Protein AF-A0A1F8N0V9-F1 (afdb_monomer_lite)

pLDDT: mean 81.96, std 10.53, range [57.66, 92.81]

Secondary structure (DSSP, 8-state):
--SHHHHTS-HHHHHHHHHHHHHHHHHHHHHHHTT--S-SHHHHHHHHHHHHHT-

Structure (mmCIF, N/CA/C/O backbone):
data_AF-A0A1F8N0V9-F1
#
_entry.id   AF-A0A1F8N0V9-F1
#
loop_
_atom_site.group_PDB
_atom_site.id
_atom_site.type_symbol
_atom_site.label_atom_id
_atom_site.label_alt_id
_atom_site.label_comp_id
_atom_site.label_asym_id
_atom_site.label_entity_id
_atom_site.label_seq_id
_atom_site.pdbx_PDB_ins_code
_atom_site.Cartn_x
_atom_site.Cartn_y
_atom_site.Cartn_z
_atom_site.occupancy
_atom_site.B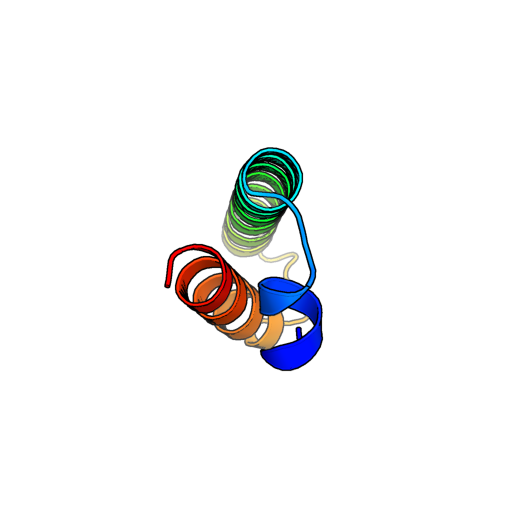_iso_or_equiv
_atom_site.auth_seq_id
_atom_site.auth_comp_id
_atom_site.auth_asym_id
_atom_site.auth_a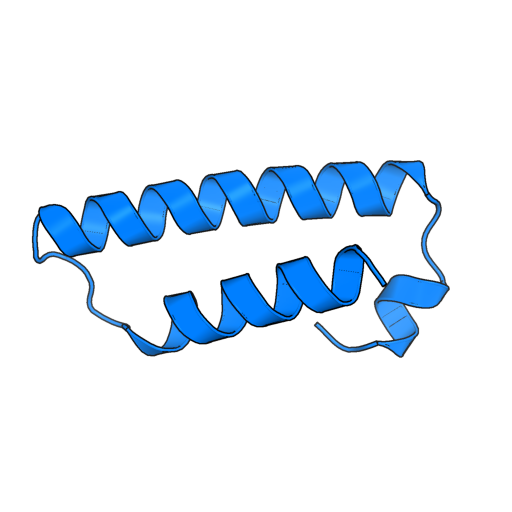tom_id
_atom_site.pdbx_PDB_model_num
ATOM 1 N N . MET A 1 1 ? 0.749 -4.292 8.022 1.00 57.66 1 MET A N 1
ATOM 2 C CA . MET A 1 1 ? 0.072 -3.800 9.249 1.00 57.66 1 MET A CA 1
ATOM 3 C C . MET A 1 1 ? -0.114 -4.903 10.289 1.00 57.66 1 MET A C 1
ATOM 5 O O . MET A 1 1 ? -0.240 -6.067 9.896 1.00 57.66 1 MET A O 1
ATOM 9 N N . LYS A 1 2 ? -0.118 -4.571 11.591 1.00 58.69 2 LYS A N 1
ATOM 10 C CA . LYS A 1 2 ? -0.554 -5.489 12.665 1.00 58.69 2 LYS A CA 1
ATOM 11 C C . LYS A 1 2 ? -2.086 -5.476 12.760 1.00 58.69 2 LYS A C 1
ATOM 13 O O . LYS A 1 2 ? -2.703 -4.456 12.495 1.00 58.69 2 LYS A O 1
ATOM 18 N N . MET A 1 3 ? -2.691 -6.622 13.076 1.00 58.00 3 MET A N 1
ATOM 19 C CA . MET A 1 3 ? -4.156 -6.765 13.167 1.00 58.00 3 MET A CA 1
ATOM 20 C C . MET A 1 3 ? -4.755 -5.951 14.320 1.00 58.00 3 MET A C 1
ATOM 22 O O . MET A 1 3 ? -5.842 -5.411 14.171 1.00 58.00 3 MET A O 1
ATOM 26 N N . GLU A 1 4 ? -4.022 -5.816 15.423 1.00 60.66 4 GLU A N 1
ATOM 27 C CA . GLU A 1 4 ? -4.448 -5.068 16.614 1.00 60.66 4 GLU A CA 1
ATOM 28 C C . GLU A 1 4 ? -4.682 -3.578 16.294 1.00 60.66 4 GLU A C 1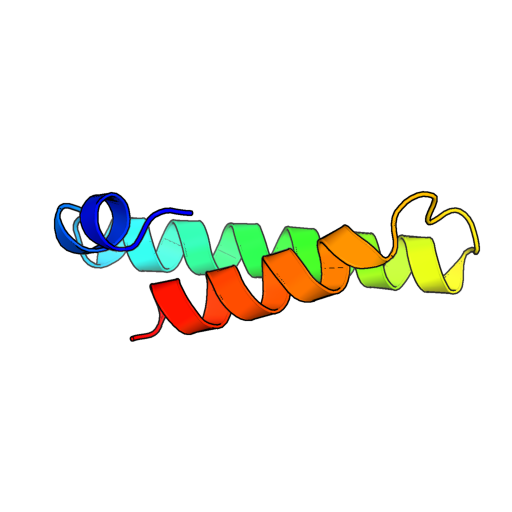
ATOM 30 O O . GLU A 1 4 ? -5.719 -3.027 16.642 1.00 60.66 4 GLU A O 1
ATOM 35 N N . GLU A 1 5 ? -3.799 -2.960 15.500 1.00 58.94 5 GLU A N 1
ATOM 36 C CA . GLU A 1 5 ? -3.904 -1.549 15.074 1.00 58.94 5 GLU A CA 1
ATOM 37 C C . GLU A 1 5 ? -5.050 -1.280 14.080 1.00 58.94 5 GLU A C 1
ATOM 39 O O . GLU A 1 5 ? -5.430 -0.130 13.875 1.00 58.94 5 GLU A O 1
ATOM 44 N N . LEU A 1 6 ? -5.573 -2.319 13.417 1.00 59.00 6 LEU A N 1
ATOM 45 C CA . LEU A 1 6 ? -6.719 -2.209 12.506 1.00 59.00 6 LEU A CA 1
ATOM 46 C C . LEU A 1 6 ? -8.049 -2.325 13.262 1.00 59.00 6 LEU A C 1
ATOM 48 O O . LEU A 1 6 ? -9.029 -1.715 12.852 1.00 59.00 6 LEU A O 1
ATOM 52 N N . GLN A 1 7 ? -8.084 -3.070 14.370 1.00 60.34 7 GLN A N 1
ATOM 53 C CA . GLN A 1 7 ? -9.292 -3.241 15.183 1.00 60.34 7 GLN A CA 1
ATOM 54 C C . GLN A 1 7 ? -9.612 -2.023 16.059 1.00 60.34 7 GLN A C 1
ATOM 56 O O . GLN A 1 7 ? -10.773 -1.806 16.389 1.00 60.34 7 GLN A O 1
ATOM 61 N N . GLU A 1 8 ? -8.608 -1.222 16.421 1.00 63.94 8 GLU A N 1
ATOM 62 C CA . GLU A 1 8 ? -8.791 0.005 17.213 1.00 63.94 8 GLU A CA 1
ATOM 63 C C . GLU A 1 8 ? -9.296 1.200 16.387 1.00 63.94 8 GLU A C 1
ATOM 65 O O . GLU A 1 8 ? -9.689 2.221 16.954 1.00 63.94 8 GLU A O 1
ATOM 70 N N . ARG A 1 9 ? -9.297 1.094 15.053 1.00 65.38 9 ARG A N 1
ATOM 71 C CA . ARG A 1 9 ? -9.675 2.187 14.152 1.00 65.38 9 ARG A CA 1
ATOM 72 C C . ARG A 1 9 ? -11.158 2.184 13.811 1.00 65.38 9 ARG A C 1
ATOM 74 O O . ARG A 1 9 ? -11.813 1.149 13.714 1.00 65.38 9 ARG A O 1
ATOM 81 N N . THR A 1 10 ? -11.679 3.378 13.566 1.00 78.12 10 THR A N 1
ATOM 82 C CA . THR A 1 10 ? -13.048 3.608 13.103 1.00 78.12 10 THR A CA 1
ATOM 83 C C . THR A 1 10 ? -13.255 3.073 11.684 1.00 78.12 10 THR A C 1
ATOM 85 O O . THR A 1 10 ? -12.343 3.075 10.857 1.00 78.12 10 THR A O 1
ATOM 88 N N . GLN A 1 11 ? -14.487 2.671 11.362 1.00 74.94 11 GLN A N 1
ATOM 89 C CA . GLN A 1 11 ? -14.848 2.113 10.052 1.00 74.94 11 GLN A CA 1
ATOM 90 C C . GLN A 1 11 ? -14.505 3.045 8.872 1.00 74.94 11 GLN A C 1
ATOM 92 O O . GLN A 1 11 ? -14.120 2.577 7.802 1.00 74.94 11 GLN A O 1
ATOM 97 N N . GLU A 1 12 ? -14.594 4.361 9.076 1.00 78.88 12 GLU A N 1
ATOM 98 C CA . GLU A 1 12 ? -14.222 5.376 8.081 1.00 78.88 12 GLU A CA 1
ATOM 99 C C . GLU A 1 12 ? -12.709 5.419 7.818 1.00 78.88 12 GLU A C 1
ATOM 101 O O . GLU A 1 12 ? -12.283 5.536 6.670 1.00 78.88 12 GLU A O 1
ATOM 106 N N . GLU A 1 13 ? -11.884 5.250 8.853 1.00 79.00 13 GLU A N 1
ATOM 107 C CA . GLU A 1 13 ? -10.427 5.196 8.693 1.00 79.00 13 GLU A CA 1
ATOM 108 C C . GLU A 1 13 ? -9.991 3.921 7.973 1.00 79.00 13 GLU A C 1
ATOM 110 O O . GLU A 1 13 ? -9.080 3.954 7.147 1.00 79.00 13 GLU A O 1
ATOM 115 N N . LEU A 1 14 ? -10.663 2.799 8.245 1.00 80.75 14 LEU A N 1
ATOM 116 C CA . LEU A 1 14 ? -10.416 1.545 7.539 1.00 80.75 14 LEU A CA 1
ATOM 117 C C . LEU A 1 14 ? -10.725 1.669 6.046 1.00 80.75 14 LEU A C 1
ATOM 119 O O . LEU A 1 14 ? -9.932 1.209 5.226 1.00 80.75 14 LEU A O 1
ATOM 123 N N . LEU A 1 15 ? -11.826 2.330 5.679 1.00 82.19 15 LEU A N 1
ATOM 124 C CA . LEU A 1 15 ? -12.152 2.607 4.278 1.00 82.19 15 LEU A CA 1
ATOM 125 C C . LEU A 1 15 ? -11.080 3.478 3.609 1.00 82.19 15 LEU A C 1
ATOM 127 O O . LEU A 1 15 ? -10.616 3.136 2.524 1.00 82.19 15 LEU A O 1
ATOM 131 N N . HIS A 1 16 ? -10.616 4.530 4.288 1.00 86.31 16 HIS A N 1
ATOM 132 C CA . HIS A 1 16 ? -9.551 5.393 3.773 1.00 86.31 16 HIS A CA 1
ATOM 133 C C . HIS A 1 16 ? -8.239 4.625 3.544 1.00 86.31 16 HIS A C 1
ATOM 135 O O . HIS A 1 16 ? -7.616 4.733 2.489 1.00 86.31 16 HIS A O 1
ATOM 141 N N . ILE A 1 17 ? -7.845 3.780 4.501 1.00 84.44 17 ILE A N 1
ATOM 142 C CA . ILE A 1 17 ? -6.652 2.928 4.395 1.00 84.44 17 ILE A CA 1
ATOM 143 C C . ILE A 1 17 ? -6.782 1.937 3.231 1.00 84.44 17 ILE A C 1
ATOM 145 O O . ILE A 1 17 ? -5.818 1.683 2.508 1.00 84.44 17 ILE A O 1
ATOM 149 N N . VAL A 1 18 ? -7.965 1.352 3.041 1.00 87.06 18 VAL A N 1
ATOM 150 C CA . VAL A 1 18 ? -8.231 0.434 1.928 1.00 87.06 18 VAL A CA 1
ATOM 151 C C . VAL A 1 18 ? -8.051 1.147 0.587 1.00 87.06 18 VAL A C 1
ATOM 153 O O . VAL A 1 18 ? -7.404 0.587 -0.302 1.00 87.06 18 VAL A O 1
ATOM 156 N N . ASP A 1 19 ? -8.554 2.372 0.451 1.00 89.75 19 ASP A N 1
ATOM 157 C CA . ASP A 1 19 ? -8.414 3.173 -0.769 1.00 89.75 19 ASP A CA 1
ATOM 158 C C . ASP A 1 19 ? -6.950 3.547 -1.048 1.00 89.75 19 ASP A C 1
ATOM 160 O O . ASP A 1 19 ? -6.466 3.373 -2.172 1.00 89.75 19 ASP A O 1
ATOM 164 N N . GLU A 1 20 ? -6.198 3.947 -0.021 1.00 90.50 20 GLU A N 1
ATOM 165 C CA . GLU A 1 20 ? -4.755 4.194 -0.131 1.00 90.50 20 GLU A CA 1
ATOM 166 C C . GLU A 1 20 ? -3.989 2.945 -0.594 1.00 90.50 20 GLU A C 1
ATOM 168 O O . GLU A 1 20 ? -3.162 3.007 -1.510 1.00 90.50 20 GLU A O 1
ATOM 173 N N . LEU A 1 21 ? -4.292 1.780 -0.012 1.00 90.44 21 LEU A N 1
ATOM 174 C CA . LEU A 1 21 ? -3.662 0.514 -0.387 1.00 90.44 21 LEU A CA 1
ATOM 175 C C . LEU A 1 21 ? -4.025 0.084 -1.817 1.00 90.44 21 LEU A C 1
ATOM 177 O O . LEU A 1 21 ? -3.206 -0.542 -2.501 1.00 90.44 21 LEU A O 1
ATOM 181 N N . TYR A 1 22 ? -5.226 0.409 -2.302 1.00 90.94 22 TYR A N 1
ATOM 182 C CA . TYR A 1 22 ? -5.599 0.188 -3.700 1.00 90.94 22 TYR A CA 1
ATOM 183 C C . TYR A 1 22 ? -4.812 1.091 -4.654 1.00 90.94 22 TYR A C 1
ATOM 185 O O . TYR A 1 22 ? -4.323 0.601 -5.679 1.00 90.94 22 TYR A O 1
ATOM 193 N N . GLN A 1 23 ? -4.627 2.364 -4.300 1.00 92.81 23 GLN A N 1
ATOM 194 C CA . GLN A 1 23 ? -3.790 3.298 -5.054 1.00 92.81 23 GLN A CA 1
ATOM 195 C C . GLN A 1 23 ? -2.333 2.808 -5.112 1.00 92.81 23 GLN A C 1
ATOM 197 O O . GLN A 1 23 ? -1.717 2.770 -6.181 1.00 92.81 23 GLN A O 1
ATOM 202 N N . GLU A 1 24 ? -1.788 2.348 -3.982 1.00 90.38 24 GLU A N 1
ATOM 203 C CA . GLU A 1 24 ? -0.445 1.766 -3.916 1.00 90.38 24 GLU A CA 1
ATOM 204 C C . GLU A 1 24 ? -0.343 0.500 -4.780 1.00 90.38 24 GLU 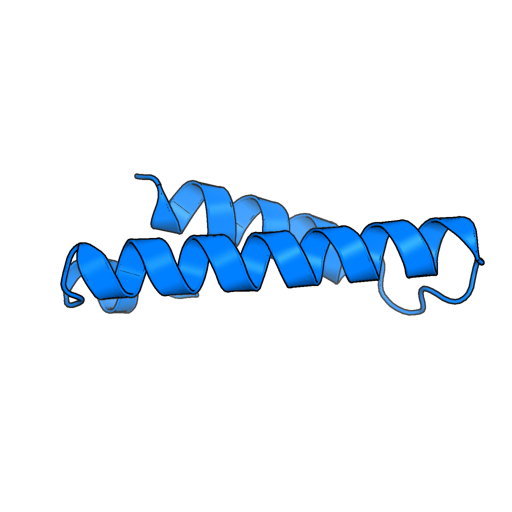A C 1
ATOM 206 O O . GLU A 1 24 ? 0.600 0.343 -5.558 1.00 90.38 24 GLU A O 1
ATOM 211 N N . GLN A 1 25 ? -1.342 -0.388 -4.720 1.00 91.00 25 GLN A N 1
ATOM 212 C CA . GLN A 1 25 ? -1.383 -1.583 -5.564 1.00 91.00 25 GLN A CA 1
ATOM 213 C C . GLN A 1 25 ? -1.368 -1.228 -7.056 1.00 91.00 25 GLN A C 1
ATOM 215 O O . GLN A 1 25 ? -0.696 -1.908 -7.838 1.00 91.00 25 GLN A O 1
ATOM 220 N N . PHE A 1 26 ? -2.110 -0.197 -7.461 1.00 92.44 26 PHE A N 1
ATOM 221 C CA . PHE A 1 26 ? -2.132 0.275 -8.842 1.00 92.44 26 PHE A CA 1
ATOM 222 C C . PHE A 1 26 ? -0.751 0.777 -9.278 1.00 92.44 26 PHE A C 1
ATOM 224 O O . PHE A 1 26 ? -0.236 0.332 -10.305 1.00 92.44 26 PHE A O 1
ATOM 231 N N . ASN A 1 27 ? -0.107 1.606 -8.455 1.00 91.25 27 ASN A N 1
ATOM 232 C CA . ASN A 1 27 ? 1.239 2.112 -8.721 1.00 91.25 27 ASN A CA 1
ATOM 233 C C . ASN A 1 27 ? 2.270 0.979 -8.829 1.00 91.25 27 ASN A C 1
ATOM 235 O O . ASN A 1 27 ? 3.086 0.974 -9.749 1.00 91.25 27 ASN A O 1
ATOM 239 N N . LEU A 1 28 ? 2.200 -0.030 -7.957 1.00 90.31 28 LEU A N 1
AT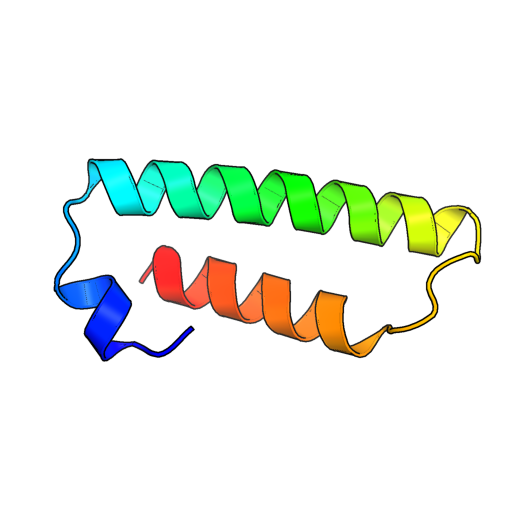OM 240 C CA . LEU A 1 28 ? 3.091 -1.194 -8.011 1.00 90.31 28 LEU A CA 1
ATOM 241 C C . LEU A 1 28 ? 2.855 -2.047 -9.265 1.00 90.31 28 LEU A C 1
ATOM 243 O O . LEU A 1 28 ? 3.810 -2.531 -9.871 1.00 90.31 28 LEU A O 1
ATOM 247 N N . LYS A 1 29 ? 1.598 -2.218 -9.696 1.00 89.31 29 LYS A N 1
ATOM 248 C CA . LYS A 1 29 ? 1.271 -2.891 -10.966 1.00 89.31 29 LYS A CA 1
ATOM 249 C C . LYS A 1 29 ? 1.793 -2.105 -12.168 1.00 89.31 29 LYS A C 1
ATOM 251 O O . LYS A 1 29 ? 2.309 -2.711 -13.105 1.00 89.31 29 LYS A O 1
ATOM 256 N N . PHE A 1 30 ? 1.701 -0.778 -12.130 1.00 90.75 30 PHE A N 1
ATOM 257 C CA . PHE A 1 30 ? 2.238 0.089 -13.173 1.00 90.75 30 PHE A CA 1
ATOM 258 C C . PHE A 1 30 ? 3.768 -0.008 -13.250 1.00 90.75 30 PHE A C 1
ATOM 260 O O . PHE A 1 30 ? 4.310 -0.273 -14.319 1.00 90.75 30 PHE A O 1
ATOM 267 N N . GLN A 1 31 ? 4.460 0.077 -12.111 1.00 89.12 31 GLN A N 1
ATOM 268 C CA . GLN A 1 31 ? 5.914 -0.116 -12.022 1.00 89.12 31 GLN A CA 1
ATOM 269 C C . GLN A 1 31 ? 6.356 -1.514 -12.479 1.00 89.12 31 GLN A C 1
ATOM 271 O O . GLN A 1 31 ? 7.420 -1.678 -13.081 1.00 89.12 31 GLN A O 1
ATOM 276 N N . MET A 1 32 ? 5.541 -2.541 -12.216 1.00 87.62 32 MET A N 1
ATOM 277 C CA . MET A 1 32 ? 5.779 -3.896 -12.716 1.00 87.62 32 MET A CA 1
ATOM 278 C C . MET A 1 32 ? 5.687 -3.946 -14.245 1.00 87.62 32 MET A C 1
ATOM 280 O O . MET A 1 32 ? 6.547 -4.546 -14.890 1.00 87.62 32 MET A O 1
ATOM 284 N N . ALA A 1 33 ? 4.680 -3.291 -14.829 1.00 89.06 33 ALA A N 1
ATOM 285 C CA . ALA A 1 33 ? 4.502 -3.214 -16.277 1.00 89.06 33 ALA A CA 1
ATOM 286 C C . ALA A 1 33 ? 5.640 -2.438 -16.964 1.00 89.06 33 ALA A C 1
ATOM 288 O O . ALA A 1 33 ? 6.105 -2.854 -18.025 1.00 89.06 33 ALA A O 1
ATOM 289 N N . THR A 1 34 ? 6.150 -1.370 -16.340 1.00 91.00 34 THR A N 1
ATOM 290 C CA . THR A 1 34 ? 7.307 -0.602 -16.839 1.00 91.00 34 THR A CA 1
ATOM 291 C C . THR A 1 34 ? 8.658 -1.261 -16.546 1.00 91.00 34 THR A C 1
ATOM 293 O O . THR A 1 34 ? 9.691 -0.735 -16.954 1.00 91.00 34 THR A O 1
ATOM 296 N N . ARG A 1 35 ? 8.673 -2.421 -15.869 1.00 84.88 35 ARG A N 1
ATOM 297 C CA . ARG A 1 35 ? 9.880 -3.146 -15.418 1.00 84.88 35 ARG A CA 1
ATOM 298 C C . ARG A 1 35 ? 10.801 -2.328 -14.504 1.00 84.88 35 ARG A C 1
ATOM 300 O O . ARG A 1 35 ? 11.987 -2.621 -14.401 1.00 84.88 35 ARG A O 1
ATOM 307 N N . GLN A 1 36 ? 10.254 -1.326 -13.823 1.00 86.38 36 GLN A N 1
ATOM 308 C CA . GLN A 1 36 ? 10.969 -0.491 -12.852 1.00 86.38 36 GLN A CA 1
ATOM 309 C C . GLN A 1 36 ? 10.750 -0.960 -11.408 1.00 86.38 36 GLN A C 1
ATOM 311 O O . GLN A 1 36 ? 11.261 -0.352 -10.471 1.00 86.38 36 GLN A O 1
ATOM 316 N N . LEU A 1 37 ? 9.981 -2.035 -11.215 1.00 82.69 37 LEU A N 1
ATOM 317 C CA . LEU A 1 37 ? 9.706 -2.582 -9.896 1.00 82.69 37 LEU A CA 1
ATOM 318 C C . LEU A 1 37 ? 10.948 -3.283 -9.330 1.00 82.69 37 LEU A C 1
ATOM 320 O O . LEU A 1 37 ? 11.328 -4.365 -9.776 1.00 82.69 37 LEU A O 1
ATOM 324 N N . THR A 1 38 ? 11.546 -2.669 -8.315 1.00 79.00 38 THR A N 1
ATOM 325 C CA . THR A 1 38 ? 12.705 -3.197 -7.585 1.00 79.00 38 THR A CA 1
ATOM 326 C C . THR A 1 38 ? 12.316 -4.238 -6.537 1.00 79.00 38 THR A C 1
ATOM 328 O O . THR A 1 38 ? 13.073 -5.179 -6.308 1.00 79.00 38 THR A O 1
ATOM 331 N N . ASP A 1 39 ? 11.127 -4.115 -5.935 1.00 83.19 39 ASP A N 1
ATOM 332 C CA . ASP A 1 39 ? 10.643 -5.024 -4.893 1.00 83.19 39 ASP A CA 1
ATOM 333 C C . ASP A 1 39 ? 9.278 -5.647 -5.233 1.00 83.19 39 ASP A C 1
ATOM 335 O O . ASP A 1 39 ? 8.211 -5.044 -5.105 1.00 83.19 39 ASP A O 1
ATOM 339 N N . THR A 1 40 ? 9.311 -6.920 -5.627 1.00 84.06 40 THR A N 1
ATOM 340 C CA . THR A 1 40 ? 8.112 -7.726 -5.913 1.00 84.06 40 THR A CA 1
ATOM 341 C C . THR A 1 40 ? 7.403 -8.213 -4.646 1.00 84.06 40 THR A C 1
ATOM 343 O O . THR A 1 40 ? 6.220 -8.575 -4.692 1.00 84.06 40 THR A O 1
ATOM 346 N N . SER A 1 41 ? 8.086 -8.208 -3.496 1.00 87.38 41 SER A N 1
ATOM 347 C CA . SER A 1 41 ? 7.531 -8.655 -2.219 1.00 87.38 41 SER A CA 1
ATOM 348 C C . SER A 1 41 ? 6.455 -7.693 -1.710 1.00 87.38 41 SER A C 1
ATOM 350 O O . SER A 1 41 ? 5.437 -8.139 -1.160 1.00 87.38 41 SER A O 1
ATOM 352 N N . ARG A 1 42 ? 6.605 -6.395 -2.004 1.00 87.25 42 ARG A N 1
ATOM 353 C CA . ARG A 1 42 ? 5.642 -5.346 -1.655 1.00 87.25 42 ARG A CA 1
ATOM 354 C C . ARG A 1 42 ? 4.251 -5.614 -2.229 1.00 87.25 42 ARG A C 1
ATOM 356 O O . ARG A 1 42 ? 3.256 -5.484 -1.525 1.00 87.25 42 ARG A O 1
ATOM 363 N N . LEU A 1 43 ? 4.162 -6.134 -3.452 1.00 86.69 43 LEU A N 1
ATOM 364 C CA . LEU A 1 43 ? 2.888 -6.470 -4.105 1.00 86.69 43 LEU A CA 1
ATOM 365 C C . LEU A 1 43 ? 2.129 -7.597 -3.370 1.00 86.69 43 LEU A C 1
ATOM 367 O O . LEU A 1 43 ? 0.895 -7.647 -3.351 1.00 86.69 43 LEU A O 1
ATOM 371 N N . ARG A 1 44 ? 2.851 -8.521 -2.723 1.00 89.44 44 ARG A N 1
ATOM 372 C CA . ARG A 1 44 ? 2.262 -9.553 -1.851 1.00 89.44 44 ARG A CA 1
ATOM 373 C C . ARG A 1 44 ? 1.876 -8.994 -0.480 1.00 89.44 44 ARG A C 1
ATOM 375 O O . ARG A 1 44 ? 0.868 -9.443 0.061 1.00 89.44 44 ARG A O 1
ATOM 382 N N . GLN A 1 45 ? 2.640 -8.048 0.067 1.00 89.19 45 GLN A N 1
ATOM 383 C CA . GLN A 1 45 ? 2.304 -7.368 1.324 1.00 89.19 45 GLN A CA 1
ATOM 384 C C . GLN A 1 45 ? 1.026 -6.538 1.181 1.00 89.19 45 GLN A C 1
ATOM 386 O O . GLN A 1 45 ? 0.074 -6.799 1.907 1.00 89.19 45 GLN A O 1
ATOM 391 N N . VAL A 1 46 ? 0.947 -5.667 0.171 1.00 89.56 46 VAL A N 1
ATOM 392 C CA . VAL A 1 46 ? -0.220 -4.801 -0.075 1.00 89.56 46 VAL A CA 1
ATOM 393 C C . VAL A 1 46 ? -1.502 -5.622 -0.250 1.00 89.56 46 VAL A C 1
ATOM 395 O O . VAL A 1 46 ? -2.528 -5.305 0.338 1.00 89.56 46 VAL A O 1
ATOM 398 N N . ARG A 1 47 ? -1.456 -6.756 -0.968 1.00 88.62 47 ARG A N 1
ATOM 399 C CA . ARG A 1 47 ? -2.619 -7.664 -1.076 1.00 88.62 47 ARG A CA 1
ATOM 400 C C . ARG A 1 47 ? -3.075 -8.236 0.270 1.00 88.62 47 ARG A C 1
ATOM 402 O O . ARG A 1 47 ? -4.272 -8.413 0.473 1.00 88.62 47 ARG A O 1
ATOM 409 N N . ARG A 1 48 ? -2.140 -8.553 1.169 1.00 89.31 48 ARG A N 1
ATOM 410 C CA . ARG A 1 48 ? -2.461 -9.050 2.516 1.00 89.31 48 ARG A CA 1
ATOM 411 C C . ARG A 1 48 ? -2.981 -7.942 3.415 1.00 89.31 48 ARG A C 1
ATOM 413 O O . ARG A 1 48 ? -3.890 -8.205 4.189 1.00 89.31 48 ARG A O 1
ATOM 420 N N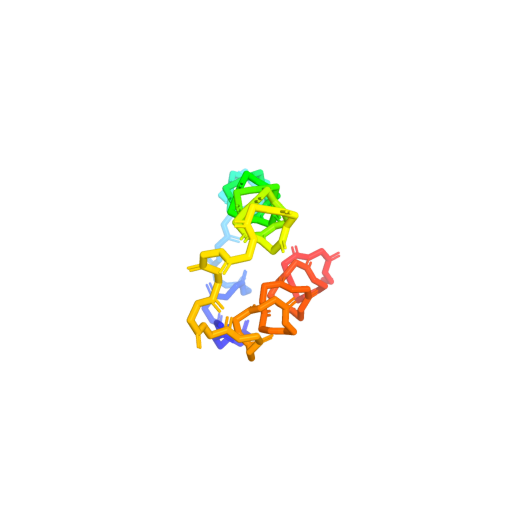 . ASP A 1 49 ? -2.423 -6.742 3.307 1.00 86.69 49 ASP A N 1
ATOM 421 C CA . ASP A 1 49 ? -2.876 -5.590 4.079 1.00 86.69 49 ASP A CA 1
ATOM 422 C C . ASP A 1 49 ? -4.309 -5.197 3.671 1.00 86.69 49 ASP A C 1
ATOM 424 O O . ASP A 1 49 ? -5.146 -5.030 4.550 1.00 86.69 49 ASP A O 1
ATOM 428 N N . ILE A 1 50 ? -4.650 -5.221 2.371 1.00 86.94 50 ILE A N 1
ATOM 429 C CA . ILE A 1 50 ? -6.040 -5.033 1.898 1.00 86.94 50 ILE A CA 1
ATOM 430 C C . ILE A 1 50 ? -6.971 -6.108 2.474 1.00 86.94 50 ILE A C 1
ATOM 432 O O . ILE A 1 50 ? -8.068 -5.799 2.925 1.00 86.94 50 ILE A O 1
ATOM 436 N N . ALA A 1 51 ? -6.554 -7.379 2.460 1.00 86.81 51 ALA A N 1
ATOM 437 C CA . ALA A 1 51 ? -7.373 -8.464 2.999 1.00 86.81 51 ALA A CA 1
ATOM 438 C C . ALA A 1 51 ? -7.615 -8.306 4.510 1.00 86.81 51 ALA A C 1
ATOM 440 O O . ALA A 1 51 ? -8.726 -8.535 4.975 1.00 86.81 51 ALA A O 1
ATOM 441 N N . ARG A 1 52 ? -6.594 -7.875 5.260 1.00 83.94 52 ARG A N 1
ATOM 442 C CA . ARG A 1 52 ? -6.693 -7.612 6.702 1.00 83.94 52 ARG A CA 1
ATOM 443 C C . ARG A 1 52 ? -7.586 -6.418 7.017 1.00 83.94 52 ARG A C 1
ATOM 445 O O . ARG A 1 52 ? -8.343 -6.504 7.964 1.00 83.94 52 ARG A O 1
ATOM 452 N N . ALA A 1 53 ? -7.518 -5.348 6.228 1.00 80.44 53 ALA A N 1
ATOM 453 C CA . ALA A 1 53 ? -8.344 -4.158 6.431 1.00 80.44 53 ALA A CA 1
ATOM 454 C C . ALA A 1 53 ? -9.825 -4.367 6.055 1.00 80.44 53 ALA A C 1
ATOM 456 O O . ALA A 1 53 ? -10.680 -3.600 6.478 1.00 80.44 53 ALA A O 1
ATOM 457 N N . LYS A 1 54 ? -10.132 -5.398 5.253 1.00 76.81 54 LYS A N 1
ATOM 458 C CA . LYS A 1 54 ? -11.505 -5.791 4.893 1.00 76.81 54 LYS A CA 1
ATOM 459 C C . LYS A 1 54 ? -12.134 -6.840 5.818 1.00 76.81 54 LYS A C 1
ATOM 461 O O . LYS A 1 54 ? -13.311 -7.136 5.627 1.00 76.81 54 LYS A O 1
ATOM 466 N N . THR A 1 55 ? -11.351 -7.457 6.706 1.00 77.38 55 THR A N 1
ATOM 467 C CA . THR A 1 55 ? -11.824 -8.492 7.646 1.00 77.38 55 THR A CA 1
ATOM 468 C C . THR A 1 55 ? -12.291 -7.830 8.928 1.00 77.38 55 THR A C 1
ATOM 470 O O . THR A 1 55 ? -13.376 -8.214 9.408 1.00 77.38 55 THR A O 1
#

Foldseek 3Di:
DDLVVLVPDDLVVLVVVLVVLVVVLVVQVVCVVVVNRPDPVVNVVSVVSNVSSVD

Radius of gyration: 12.35 Å; chains: 1; bounding box: 28×15×34 Å

Sequence (55 aa):
MKMEELQERTQEELLHIVDELYQEQFNLKFQMATRQLTDTSRLRQVRRDIARAKT